Protein AF-A0A6N8W330-F1 (afdb_monomer_lite)

Secondary structure (DSSP, 8-state):
---------PPPPPHHHHHHHHHHHHHT--TTS-----HHHHHHHHHHHHHTT-HHHHHHHHHT---TT--HHHHHHHHHHHHHHHHHH--

pLDDT: mean 73.63, std 14.71, range [40.56, 90.56]

Structure (mmCIF, N/CA/C/O backbone):
data_AF-A0A6N8W330-F1
#
_entry.id   AF-A0A6N8W330-F1
#
loop_
_atom_site.group_PDB
_atom_site.id
_atom_site.type_symbol
_atom_site.label_atom_id
_atom_site.label_alt_id
_atom_site.label_comp_id
_atom_site.label_asym_id
_atom_site.label_entity_id
_atom_site.label_seq_id
_atom_site.pdbx_PDB_ins_code
_atom_site.Cartn_x
_atom_site.Cartn_y
_atom_site.Cartn_z
_atom_site.occupancy
_atom_site.B_iso_or_equiv
_atom_site.auth_seq_id
_atom_site.auth_comp_id
_atom_site.auth_asym_id
_atom_site.auth_atom_id
_atom_site.pdbx_PDB_model_num
ATOM 1 N N . MET A 1 1 ? 29.948 -10.873 -48.120 1.00 41.72 1 MET A N 1
ATOM 2 C CA . MET A 1 1 ? 28.951 -9.784 -48.159 1.00 41.72 1 MET A CA 1
ATOM 3 C C . MET A 1 1 ? 28.128 -9.877 -46.885 1.00 41.72 1 MET A C 1
ATOM 5 O O . MET A 1 1 ? 27.297 -10.764 -46.778 1.00 41.72 1 MET A O 1
ATOM 9 N N . THR A 1 2 ? 28.449 -9.071 -45.877 1.00 40.56 2 THR A N 1
ATOM 10 C CA . THR A 1 2 ? 27.765 -9.048 -44.574 1.00 40.56 2 THR A CA 1
ATOM 11 C C . THR A 1 2 ? 26.682 -7.974 -44.607 1.00 40.56 2 THR A C 1
ATOM 13 O O . THR A 1 2 ? 26.977 -6.809 -44.863 1.00 40.56 2 THR A O 1
ATOM 16 N N . ALA A 1 3 ? 25.428 -8.379 -44.405 1.00 44.84 3 ALA A N 1
ATOM 17 C CA . ALA A 1 3 ? 24.284 -7.479 -44.347 1.00 44.84 3 ALA A CA 1
ATOM 18 C C . ALA A 1 3 ? 24.377 -6.601 -43.090 1.00 44.84 3 ALA A C 1
ATOM 20 O O . ALA A 1 3 ? 24.523 -7.109 -41.979 1.00 44.84 3 ALA A O 1
ATOM 21 N N . ALA A 1 4 ? 24.320 -5.284 -43.277 1.00 48.94 4 ALA A N 1
ATOM 22 C CA . ALA A 1 4 ? 24.245 -4.325 -42.189 1.00 48.94 4 ALA A CA 1
ATOM 23 C C . ALA A 1 4 ? 22.818 -4.328 -41.629 1.00 48.94 4 ALA A C 1
ATOM 25 O O . ALA A 1 4 ? 21.887 -3.864 -42.285 1.00 48.94 4 ALA A O 1
ATOM 26 N N . THR A 1 5 ? 22.642 -4.859 -40.421 1.00 48.03 5 THR A N 1
ATOM 27 C CA . THR A 1 5 ? 21.390 -4.739 -39.672 1.00 48.03 5 THR A CA 1
ATOM 28 C C . THR A 1 5 ? 21.197 -3.271 -39.305 1.00 48.03 5 THR A C 1
ATOM 30 O O . THR A 1 5 ? 21.866 -2.745 -38.418 1.00 48.03 5 THR A O 1
ATOM 33 N N . THR A 1 6 ? 20.323 -2.576 -40.030 1.00 52.03 6 THR A N 1
ATOM 34 C CA . THR A 1 6 ? 19.919 -1.211 -39.699 1.00 52.03 6 THR A CA 1
ATOM 35 C C . THR A 1 6 ? 19.037 -1.274 -38.456 1.00 52.03 6 THR A C 1
ATOM 37 O O . THR A 1 6 ? 17.863 -1.626 -38.535 1.00 52.03 6 THR A O 1
ATOM 40 N N . THR A 1 7 ? 19.603 -0.966 -37.291 1.00 47.72 7 THR A N 1
ATOM 41 C CA . THR A 1 7 ? 18.829 -0.742 -36.068 1.00 47.72 7 THR A CA 1
ATOM 42 C C . THR A 1 7 ? 17.986 0.516 -36.278 1.00 47.72 7 THR A C 1
ATOM 44 O O . THR A 1 7 ? 18.455 1.633 -36.070 1.00 47.72 7 THR A O 1
ATOM 47 N N . MET A 1 8 ? 16.754 0.350 -36.762 1.00 46.22 8 MET A N 1
ATOM 48 C CA . MET A 1 8 ? 15.751 1.411 -36.751 1.00 46.22 8 MET A CA 1
ATOM 49 C C . MET A 1 8 ? 15.427 1.728 -35.290 1.00 46.22 8 MET A C 1
ATOM 51 O O . MET A 1 8 ? 14.682 1.005 -34.634 1.00 46.22 8 MET A O 1
ATOM 55 N N . THR A 1 9 ? 16.014 2.803 -34.770 1.00 51.09 9 THR A N 1
ATOM 56 C CA . THR A 1 9 ? 15.578 3.423 -33.519 1.00 51.09 9 THR A CA 1
ATOM 57 C C . THR A 1 9 ? 14.129 3.853 -33.710 1.00 51.09 9 THR A C 1
ATOM 59 O O . THR A 1 9 ? 13.861 4.768 -34.489 1.00 51.09 9 THR A O 1
ATOM 62 N N . ALA A 1 10 ? 13.195 3.165 -33.051 1.00 60.53 10 ALA A N 1
ATOM 63 C CA . ALA A 1 10 ? 11.792 3.556 -33.059 1.00 60.53 10 ALA A CA 1
ATOM 64 C C . ALA A 1 10 ? 11.674 5.037 -32.644 1.00 60.53 10 ALA A C 1
ATOM 66 O O . ALA A 1 10 ? 12.396 5.467 -31.733 1.00 60.53 10 ALA A O 1
ATOM 67 N N . PRO A 1 11 ? 10.827 5.834 -33.321 1.00 68.19 11 PRO A N 1
ATOM 68 C CA . PRO A 1 11 ? 10.675 7.244 -33.001 1.00 68.19 11 PRO A CA 1
ATOM 69 C C . PRO A 1 11 ? 10.281 7.392 -31.530 1.00 68.19 11 PRO A C 1
ATOM 71 O O . PRO A 1 11 ? 9.409 6.680 -31.029 1.00 68.19 11 PRO A O 1
ATOM 74 N N . ARG A 1 12 ? 10.973 8.292 -30.818 1.00 66.69 12 ARG A N 1
ATOM 75 C CA . ARG A 1 12 ? 10.577 8.645 -29.454 1.00 66.69 12 ARG A CA 1
ATOM 76 C C . ARG A 1 12 ? 9.177 9.248 -29.521 1.00 66.69 12 ARG A C 1
ATOM 78 O O . ARG A 1 12 ? 8.967 10.114 -30.372 1.00 66.69 12 ARG A O 1
ATOM 85 N N . PRO A 1 13 ? 8.263 8.815 -28.64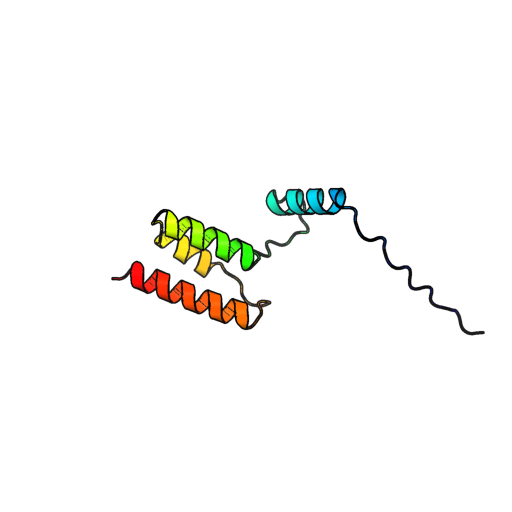8 1.00 72.56 13 PRO A N 1
ATOM 86 C CA . PRO A 1 13 ? 6.911 9.320 -28.685 1.00 72.56 13 PRO A CA 1
ATOM 87 C C . PRO A 1 13 ? 6.868 10.806 -28.361 1.00 72.56 13 PRO A C 1
ATOM 89 O O . PRO A 1 13 ? 7.708 11.314 -27.606 1.00 72.56 13 PRO A O 1
ATOM 92 N N . THR A 1 14 ? 5.901 11.497 -28.952 1.00 84.44 14 THR A N 1
ATOM 93 C CA . THR A 1 14 ? 5.672 12.910 -28.659 1.00 84.44 14 THR A CA 1
ATOM 94 C C . THR A 1 14 ? 5.136 13.072 -27.235 1.00 84.44 14 THR A C 1
ATOM 96 O O . THR A 1 14 ? 4.700 12.118 -26.586 1.00 84.44 14 THR A O 1
ATOM 99 N N . LEU A 1 15 ? 5.187 14.301 -26.715 1.00 69.00 15 LEU A N 1
ATOM 100 C CA . LEU A 1 15 ? 4.605 14.611 -25.410 1.00 69.00 15 LEU A CA 1
ATOM 101 C C . LEU A 1 15 ? 3.098 14.320 -25.394 1.00 69.00 15 LEU A C 1
ATOM 103 O O . LEU A 1 15 ? 2.600 13.817 -24.394 1.00 69.00 15 LEU A O 1
ATOM 107 N N . GLU A 1 16 ? 2.398 14.590 -26.498 1.00 81.31 16 GLU A N 1
ATOM 108 C CA . GLU A 1 16 ? 0.965 14.310 -26.632 1.00 81.31 16 GLU A CA 1
ATOM 109 C C . GLU A 1 16 ? 0.692 12.803 -26.556 1.00 81.31 16 GLU A C 1
ATOM 111 O O . GLU A 1 16 ? -0.111 12.375 -25.739 1.00 81.31 16 GLU A O 1
ATOM 116 N N . GLU A 1 17 ? 1.463 11.979 -27.272 1.00 73.94 17 GLU A N 1
ATOM 117 C CA . GLU A 1 17 ? 1.332 10.513 -27.232 1.00 73.94 17 GLU A CA 1
ATOM 118 C C . GLU A 1 17 ? 1.681 9.900 -25.866 1.00 73.94 17 GLU A C 1
ATOM 120 O O . GLU A 1 17 ? 1.259 8.784 -25.548 1.00 73.94 17 GLU A O 1
ATOM 125 N N . LEU A 1 18 ? 2.512 10.583 -25.074 1.00 77.62 18 LEU A N 1
ATOM 126 C CA . LEU A 1 18 ? 2.795 10.201 -23.692 1.00 77.62 18 LEU A CA 1
ATOM 127 C C . LEU A 1 18 ? 1.648 10.601 -22.763 1.00 77.62 18 LEU A C 1
ATOM 129 O O . LEU A 1 18 ? 1.284 9.816 -21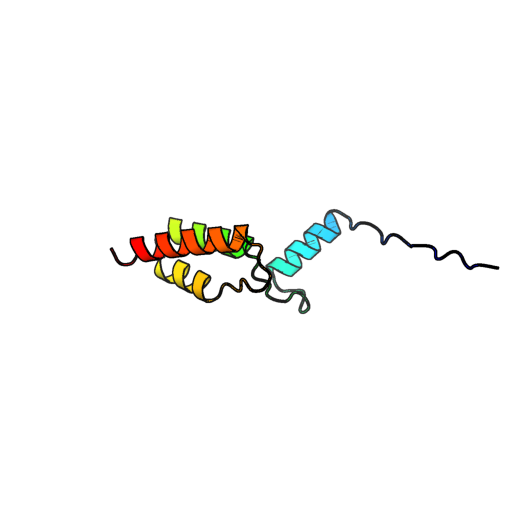.892 1.00 77.62 18 LEU A O 1
ATOM 133 N N . VAL A 1 19 ? 1.080 11.794 -22.945 1.00 73.81 19 VAL A N 1
ATOM 134 C CA . VAL A 1 19 ? -0.070 12.273 -22.168 1.00 73.81 19 VAL A CA 1
ATOM 135 C C . VAL A 1 19 ? -1.295 11.400 -22.431 1.00 73.81 19 VAL A C 1
ATOM 137 O O . VAL A 1 19 ? -1.914 10.960 -21.466 1.00 73.81 19 VAL A O 1
ATOM 140 N N . ASP A 1 20 ? -1.580 11.068 -23.689 1.00 74.25 20 ASP A N 1
ATOM 141 C CA . ASP A 1 20 ? -2.700 10.199 -24.064 1.00 74.25 20 ASP A CA 1
ATOM 142 C C . ASP A 1 20 ? -2.541 8.804 -23.455 1.00 74.25 20 ASP A C 1
ATOM 144 O O . ASP A 1 20 ? -3.442 8.323 -22.776 1.00 74.25 20 ASP A O 1
ATOM 148 N N . ARG A 1 21 ? -1.343 8.207 -23.532 1.00 70.88 21 ARG A N 1
ATOM 149 C CA . ARG A 1 21 ? -1.065 6.922 -22.866 1.00 70.88 21 ARG A CA 1
ATOM 150 C C . ARG A 1 21 ? -1.219 6.971 -21.350 1.00 70.88 21 ARG A C 1
ATOM 152 O O . ARG A 1 21 ? -1.660 5.996 -20.748 1.00 70.88 21 ARG A O 1
ATOM 159 N N . ILE A 1 22 ? -0.838 8.077 -20.712 1.00 72.06 22 ILE A N 1
ATOM 160 C CA . ILE A 1 22 ? -1.021 8.257 -19.267 1.00 72.06 22 ILE A CA 1
ATOM 161 C C . ILE A 1 22 ? -2.511 8.373 -18.932 1.00 72.06 22 ILE A C 1
ATOM 163 O O . ILE A 1 22 ? -2.955 7.776 -17.955 1.00 72.06 22 ILE A O 1
ATOM 167 N N . ILE A 1 23 ? -3.283 9.111 -19.730 1.00 71.56 23 ILE A N 1
ATOM 168 C CA . ILE A 1 23 ? -4.736 9.247 -19.573 1.00 71.56 23 ILE A CA 1
ATOM 169 C C . ILE A 1 23 ? -5.405 7.881 -19.756 1.00 71.56 23 ILE A C 1
ATOM 171 O O . ILE A 1 23 ? -6.142 7.450 -18.870 1.00 71.56 23 ILE A O 1
ATOM 175 N N . ASP A 1 24 ? -5.072 7.152 -20.816 1.00 68.88 24 ASP A N 1
ATOM 176 C CA . ASP A 1 24 ? -5.620 5.823 -21.092 1.00 68.88 24 ASP A CA 1
ATOM 177 C C . ASP A 1 24 ? -5.283 4.824 -19.977 1.00 68.88 24 ASP A C 1
ATOM 179 O O . ASP A 1 24 ? -6.156 4.078 -19.531 1.00 68.88 24 ASP A O 1
ATOM 183 N N . ALA A 1 25 ? -4.064 4.879 -19.426 1.00 61.56 25 ALA A N 1
ATOM 184 C CA . ALA A 1 25 ? -3.660 4.078 -1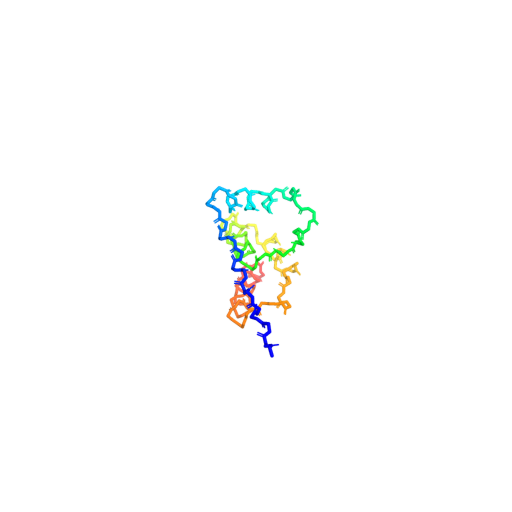8.269 1.00 61.56 25 ALA A CA 1
ATOM 185 C C . ALA A 1 25 ? -4.347 4.505 -16.954 1.00 61.56 25 ALA A C 1
ATOM 187 O O . ALA A 1 25 ? -4.563 3.682 -16.061 1.00 61.56 25 ALA A O 1
ATOM 188 N N . ILE A 1 26 ? -4.697 5.786 -16.790 1.00 58.34 26 ILE A N 1
ATOM 189 C CA . ILE A 1 26 ? -5.434 6.282 -15.615 1.00 58.34 26 ILE A CA 1
ATOM 190 C C . ILE A 1 26 ? -6.898 5.841 -15.663 1.00 58.34 26 ILE A C 1
ATOM 192 O O . ILE A 1 26 ? -7.437 5.460 -14.619 1.00 58.34 26 ILE A O 1
ATOM 196 N N . PHE A 1 27 ? -7.519 5.898 -16.843 1.00 66.62 27 PHE A N 1
ATOM 197 C CA . PHE A 1 27 ? -8.936 5.601 -17.057 1.00 66.62 27 PHE A CA 1
ATOM 198 C C . PHE A 1 27 ? -9.217 4.150 -17.473 1.00 66.62 27 PHE A C 1
ATOM 200 O O . PHE A 1 27 ? -10.382 3.781 -17.595 1.00 66.62 27 PHE A O 1
ATOM 207 N N . GLY A 1 28 ? -8.181 3.320 -17.637 1.00 55.53 28 GLY A N 1
ATOM 208 C CA . GLY A 1 28 ? -8.321 1.908 -18.002 1.00 55.53 28 GLY A CA 1
ATOM 209 C C . GLY A 1 28 ? -8.895 1.704 -19.406 1.00 55.53 28 GLY A C 1
ATOM 210 O O . GLY A 1 28 ? -9.594 0.723 -19.637 1.00 55.53 28 GLY A O 1
ATOM 211 N N . LEU A 1 29 ? -8.648 2.648 -20.319 1.00 56.56 29 LEU A N 1
ATOM 212 C CA . LEU A 1 29 ? -9.133 2.595 -21.705 1.00 56.56 29 LEU A CA 1
ATOM 213 C C . LEU A 1 29 ? -8.256 1.709 -22.603 1.00 56.56 29 LEU A C 1
ATOM 215 O O . LEU A 1 29 ? -8.654 1.389 -23.720 1.00 56.56 29 LEU A O 1
ATOM 219 N N . ASP A 1 30 ? -7.096 1.282 -22.100 1.00 46.22 30 ASP A N 1
ATOM 220 C CA . ASP A 1 30 ? -6.221 0.307 -22.741 1.00 46.22 30 ASP A CA 1
ATOM 221 C C . ASP A 1 30 ? -6.255 -1.019 -21.960 1.00 46.22 30 ASP A C 1
ATOM 223 O O . ASP A 1 30 ? -5.712 -1.141 -20.862 1.00 46.22 30 ASP A O 1
ATOM 227 N N . GLU A 1 31 ? -6.916 -2.020 -22.545 1.00 47.25 31 GLU A N 1
ATOM 228 C CA . GLU A 1 31 ? -7.099 -3.377 -22.003 1.00 47.25 31 GLU A CA 1
ATOM 229 C C . GLU A 1 31 ? -5.771 -4.159 -21.888 1.00 47.25 31 GLU A C 1
ATOM 231 O O . GLU A 1 31 ? -5.715 -5.209 -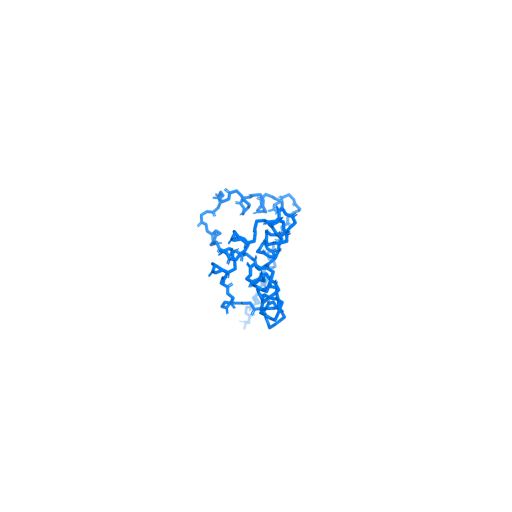21.248 1.00 47.25 31 GLU A O 1
ATOM 236 N N . THR A 1 32 ? -4.685 -3.650 -22.489 1.00 47.62 32 THR A N 1
ATOM 237 C CA . THR A 1 32 ? -3.337 -4.237 -22.397 1.00 47.62 32 THR A CA 1
ATOM 238 C C . THR A 1 32 ? -2.495 -3.663 -21.258 1.00 47.62 32 THR A C 1
ATOM 240 O O . THR A 1 32 ? -1.456 -4.234 -20.907 1.00 47.62 32 THR A O 1
ATOM 243 N N . VAL A 1 33 ? -2.959 -2.583 -20.623 1.00 48.38 33 VAL A N 1
ATOM 244 C CA . VAL A 1 33 ? -2.387 -2.083 -19.374 1.00 48.38 33 VAL A CA 1
ATOM 245 C C . VAL A 1 33 ? -2.863 -3.024 -18.278 1.00 48.38 33 VAL A C 1
ATOM 247 O O . VAL A 1 33 ? -3.930 -2.850 -17.691 1.00 48.38 33 VAL A O 1
ATOM 250 N N . GLN A 1 34 ? -2.063 -4.059 -18.004 1.00 46.31 34 GLN A N 1
ATOM 251 C CA . GLN A 1 34 ? -2.229 -4.825 -16.775 1.00 46.31 34 GLN A CA 1
ATOM 252 C C . GLN A 1 34 ? -2.376 -3.844 -15.606 1.00 46.31 34 GLN A C 1
ATOM 254 O O . GLN A 1 34 ? -1.719 -2.795 -15.625 1.00 46.31 34 GLN A O 1
ATOM 259 N N . PRO A 1 35 ? -3.182 -4.159 -14.578 1.00 48.31 35 PRO A N 1
ATOM 260 C CA . PRO A 1 35 ? -3.223 -3.391 -13.347 1.00 48.31 35 PRO A CA 1
ATOM 261 C C . PRO A 1 35 ? -1.903 -3.600 -12.593 1.00 48.31 35 PRO A C 1
ATOM 263 O O . PRO A 1 35 ? -1.853 -4.161 -11.504 1.00 48.31 35 PRO A O 1
ATOM 266 N N . LEU A 1 36 ? -0.800 -3.134 -13.174 1.00 50.09 36 LEU A N 1
ATOM 267 C CA . LEU A 1 36 ? 0.407 -2.771 -12.475 1.00 50.09 36 LEU A CA 1
ATOM 268 C C . LEU A 1 36 ? -0.016 -1.575 -11.644 1.00 50.09 36 LEU A C 1
ATOM 270 O O . LEU A 1 36 ? 0.077 -0.418 -12.063 1.00 50.09 36 LEU A O 1
ATOM 274 N N . THR A 1 37 ? -0.575 -1.864 -10.474 1.00 59.66 37 THR A N 1
ATOM 275 C CA . THR A 1 37 ? -0.780 -0.885 -9.422 1.00 59.66 37 THR A CA 1
ATOM 276 C C . THR A 1 37 ? 0.618 -0.433 -9.039 1.00 59.66 37 THR A C 1
ATOM 278 O O . THR A 1 37 ? 1.245 -1.000 -8.152 1.00 59.66 37 THR A O 1
ATOM 281 N N . SER A 1 38 ? 1.167 0.507 -9.815 1.00 67.12 38 SER A N 1
ATOM 282 C CA . SER A 1 38 ? 2.543 0.956 -9.672 1.00 67.12 38 SER A CA 1
ATOM 283 C C . SER A 1 38 ? 2.761 1.273 -8.197 1.00 67.12 38 SER A C 1
ATOM 285 O O . SER A 1 38 ? 1.915 1.969 -7.619 1.00 67.12 38 SER A O 1
ATOM 287 N N . PRO A 1 39 ? 3.854 0.804 -7.572 1.00 68.50 39 PRO A N 1
ATOM 288 C CA . PRO A 1 39 ? 4.133 1.098 -6.173 1.00 68.50 39 PRO A CA 1
ATOM 289 C C . PRO A 1 39 ? 3.986 2.593 -5.862 1.00 68.50 39 PRO A C 1
ATOM 291 O O . PRO A 1 39 ? 3.440 2.951 -4.825 1.00 68.50 39 PRO A O 1
ATOM 294 N N . ALA A 1 40 ? 4.335 3.478 -6.806 1.00 71.19 40 ALA A N 1
ATOM 295 C CA . ALA A 1 40 ? 4.104 4.923 -6.720 1.00 71.19 40 ALA A CA 1
ATOM 296 C C . ALA A 1 40 ? 2.623 5.312 -6.545 1.00 71.19 40 ALA A C 1
ATOM 298 O O . ALA A 1 40 ? 2.295 6.159 -5.713 1.00 71.19 40 ALA A O 1
ATOM 299 N N . ARG A 1 41 ? 1.705 4.688 -7.287 1.00 76.50 41 ARG A N 1
ATOM 300 C CA . ARG A 1 41 ? 0.259 4.923 -7.156 1.00 76.50 41 ARG A CA 1
ATOM 301 C C . ARG A 1 41 ? -0.250 4.461 -5.793 1.00 76.50 41 ARG A C 1
ATOM 303 O O . ARG A 1 41 ? -1.005 5.192 -5.154 1.00 76.50 41 ARG A O 1
ATOM 310 N N . VAL A 1 42 ? 0.222 3.308 -5.319 1.00 79.81 42 VAL A N 1
ATOM 311 C CA . VAL A 1 42 ? -0.097 2.803 -3.975 1.00 79.81 42 VAL A CA 1
ATOM 312 C C . VAL A 1 42 ? 0.448 3.733 -2.890 1.00 79.81 42 VAL A C 1
ATOM 314 O O . VAL A 1 42 ? -0.291 4.091 -1.976 1.00 79.81 42 VAL A O 1
ATOM 317 N N . ILE A 1 43 ? 1.683 4.227 -3.034 1.00 77.12 43 ILE A N 1
ATOM 318 C CA . ILE A 1 43 ? 2.283 5.237 -2.146 1.00 77.12 43 ILE A CA 1
ATOM 319 C C . ILE A 1 43 ? 1.373 6.462 -2.021 1.00 77.12 43 ILE A C 1
ATOM 321 O O . ILE A 1 43 ? 1.095 6.931 -0.912 1.00 77.12 43 ILE A O 1
ATOM 325 N N . HIS A 1 44 ? 0.926 7.008 -3.152 1.00 82.75 44 HIS A N 1
ATOM 326 C CA . HIS A 1 44 ? 0.090 8.203 -3.165 1.00 82.75 44 HIS A CA 1
ATOM 327 C C . HIS A 1 44 ? -1.289 7.957 -2.546 1.00 82.75 44 HIS A C 1
ATOM 329 O O . HIS A 1 44 ? -1.734 8.768 -1.730 1.00 82.75 44 HIS A O 1
ATOM 335 N N . GLU A 1 45 ? -1.934 6.839 -2.873 1.00 85.38 45 GLU A N 1
ATOM 336 C CA . GLU A 1 45 ? -3.258 6.501 -2.346 1.00 85.38 45 GLU A CA 1
ATOM 337 C C . GLU A 1 45 ? -3.223 6.250 -0.834 1.00 85.38 45 GLU A C 1
ATOM 339 O O . GLU A 1 45 ? -4.016 6.823 -0.086 1.00 85.38 45 GLU A O 1
ATOM 344 N N . VAL A 1 46 ? -2.237 5.492 -0.353 1.00 84.94 46 VAL A N 1
ATOM 345 C CA . VAL A 1 46 ? -2.022 5.258 1.079 1.00 84.94 46 VAL A CA 1
ATOM 346 C C . VAL A 1 46 ? -1.805 6.573 1.830 1.00 84.94 46 VAL A C 1
ATOM 348 O O . VAL A 1 46 ? -2.393 6.790 2.892 1.00 84.94 46 VAL A O 1
ATOM 351 N N . ARG A 1 47 ? -0.983 7.485 1.290 1.00 84.25 47 ARG A N 1
ATOM 352 C CA . ARG A 1 47 ? -0.756 8.803 1.906 1.00 84.25 47 ARG A CA 1
ATOM 353 C C . ARG A 1 47 ? -2.042 9.616 1.989 1.00 84.25 47 ARG A C 1
ATOM 355 O O . ARG A 1 47 ? -2.293 10.232 3.024 1.00 84.25 47 ARG A O 1
ATOM 362 N N . ARG A 1 48 ? -2.852 9.597 0.930 1.00 89.69 48 ARG A N 1
ATOM 363 C CA . ARG A 1 48 ? -4.147 10.282 0.877 1.00 89.69 48 ARG A CA 1
ATOM 364 C C . ARG A 1 48 ? -5.109 9.737 1.937 1.00 89.69 48 ARG A C 1
ATOM 366 O O . ARG A 1 48 ? -5.667 10.518 2.702 1.00 89.69 48 ARG A O 1
ATOM 373 N N . LEU A 1 49 ? -5.242 8.414 2.041 1.00 87.44 49 LEU A N 1
ATOM 374 C CA . LEU A 1 49 ? -6.114 7.746 3.020 1.00 87.44 49 LEU A CA 1
ATOM 375 C C . LEU A 1 49 ? -5.651 7.974 4.465 1.00 87.44 49 LEU A C 1
ATOM 377 O O . LEU A 1 49 ? -6.451 8.233 5.365 1.00 87.44 49 LEU A O 1
ATOM 381 N N . ARG A 1 50 ? -4.334 7.974 4.690 1.00 84.56 50 ARG A N 1
ATOM 382 C CA . ARG A 1 50 ? -3.746 8.319 5.988 1.00 84.56 50 ARG A CA 1
ATOM 383 C C . ARG A 1 50 ? -4.045 9.765 6.386 1.00 84.56 50 ARG A C 1
ATOM 385 O O . ARG A 1 50 ? -4.300 10.018 7.560 1.00 84.56 50 ARG A O 1
ATOM 392 N N . GLN A 1 51 ? -4.012 10.706 5.440 1.00 86.69 51 GLN A N 1
ATOM 393 C CA . GLN A 1 51 ? -4.366 12.109 5.693 1.00 86.69 51 GLN A CA 1
ATOM 394 C C . GLN A 1 51 ? -5.852 12.286 6.018 1.00 86.69 51 GLN A C 1
ATOM 396 O O . GLN A 1 51 ? -6.184 13.128 6.847 1.00 86.69 51 GLN A O 1
ATOM 401 N N . SER A 1 52 ? -6.735 11.481 5.423 1.00 89.38 52 SER A N 1
ATOM 402 C CA . SER A 1 52 ? -8.167 11.495 5.742 1.00 89.38 52 SER A CA 1
ATOM 403 C C . SER A 1 52 ? -8.533 10.706 7.005 1.00 89.38 52 SER A C 1
ATOM 405 O O . SER A 1 52 ? -9.692 10.727 7.408 1.00 89.38 52 SER A O 1
ATOM 407 N N . GLY A 1 53 ? -7.575 10.011 7.630 1.00 87.69 53 GLY A N 1
ATOM 408 C CA . GLY A 1 53 ? -7.801 9.185 8.820 1.00 87.69 53 GLY A CA 1
ATOM 409 C C . GLY A 1 53 ? -8.442 7.820 8.540 1.00 87.69 53 GLY A C 1
ATOM 410 O O . GLY A 1 53 ? -8.748 7.095 9.484 1.00 87.69 53 GLY A O 1
ATOM 411 N N . ASP A 1 54 ? -8.606 7.442 7.270 1.00 90.56 54 ASP A N 1
ATOM 412 C CA . ASP A 1 54 ? -9.184 6.156 6.862 1.00 90.56 54 ASP A CA 1
ATOM 413 C C . ASP A 1 54 ? -8.095 5.070 6.845 1.00 90.56 54 ASP A C 1
ATOM 415 O O . ASP A 1 54 ? -7.573 4.659 5.805 1.00 90.56 54 ASP A O 1
ATOM 419 N N . LEU A 1 55 ? -7.676 4.671 8.049 1.00 88.44 55 LEU A N 1
ATOM 420 C CA . LEU A 1 55 ? -6.571 3.731 8.246 1.00 88.44 55 LEU A CA 1
ATOM 421 C C . LEU A 1 55 ? -6.925 2.306 7.802 1.00 88.44 55 LEU A C 1
ATOM 423 O O . LEU A 1 55 ? -6.046 1.594 7.322 1.00 88.44 55 LEU A O 1
ATOM 427 N N . ASP A 1 56 ? -8.190 1.898 7.931 1.00 87.88 56 ASP A N 1
ATOM 428 C CA . ASP A 1 56 ? -8.647 0.564 7.523 1.00 87.88 56 ASP A CA 1
ATOM 429 C C . ASP A 1 56 ? -8.549 0.396 6.005 1.00 87.88 56 ASP A C 1
ATOM 431 O O . ASP A 1 56 ? -8.016 -0.601 5.512 1.00 87.88 56 ASP A O 1
ATOM 435 N N . ARG A 1 57 ? -8.957 1.418 5.248 1.00 85.69 57 ARG A N 1
ATOM 436 C CA . ARG A 1 57 ? -8.813 1.412 3.794 1.00 85.69 57 ARG A CA 1
ATOM 437 C C . ARG A 1 57 ? -7.355 1.512 3.353 1.00 85.69 57 ARG A C 1
ATOM 439 O O . ARG A 1 57 ? -6.976 0.870 2.378 1.00 85.69 57 ARG A O 1
ATOM 446 N N . ALA A 1 58 ? -6.524 2.263 4.078 1.00 86.06 58 ALA A N 1
ATOM 447 C CA . ALA A 1 58 ? -5.088 2.328 3.802 1.00 86.06 58 ALA A CA 1
ATOM 448 C C . ALA A 1 58 ? -4.399 0.961 3.979 1.00 86.06 58 ALA A C 1
ATOM 450 O O . ALA A 1 58 ? -3.530 0.606 3.185 1.00 86.06 58 ALA A O 1
ATOM 451 N N . LEU A 1 59 ? -4.803 0.180 4.989 1.00 86.25 59 LEU A N 1
ATOM 452 C CA . LEU A 1 59 ? -4.307 -1.184 5.200 1.00 86.25 59 LEU A CA 1
ATOM 453 C C . LEU A 1 59 ? -4.795 -2.153 4.114 1.00 86.25 59 LEU A C 1
ATOM 455 O O . LEU A 1 59 ? -4.009 -2.984 3.668 1.00 86.25 59 LEU A O 1
ATOM 459 N N . ALA A 1 60 ? -6.043 -2.022 3.653 1.00 87.62 60 ALA A N 1
ATOM 460 C CA . ALA A 1 60 ? -6.570 -2.834 2.552 1.00 87.62 60 ALA A CA 1
ATOM 461 C C . ALA A 1 60 ? -5.785 -2.613 1.248 1.00 87.62 60 ALA A C 1
ATOM 463 O O . ALA A 1 60 ? -5.369 -3.571 0.609 1.00 87.62 60 ALA A O 1
ATOM 464 N N . VAL A 1 61 ? -5.477 -1.355 0.913 1.00 85.50 61 VAL A N 1
ATOM 465 C CA . VAL A 1 61 ? -4.650 -1.022 -0.261 1.00 85.50 61 VAL A CA 1
ATOM 466 C C . VAL A 1 61 ? -3.250 -1.646 -0.171 1.00 85.50 61 VAL A C 1
ATOM 468 O O . VAL A 1 61 ? -2.686 -2.040 -1.187 1.00 85.50 61 VAL A O 1
ATOM 471 N N . PHE A 1 62 ? -2.685 -1.767 1.034 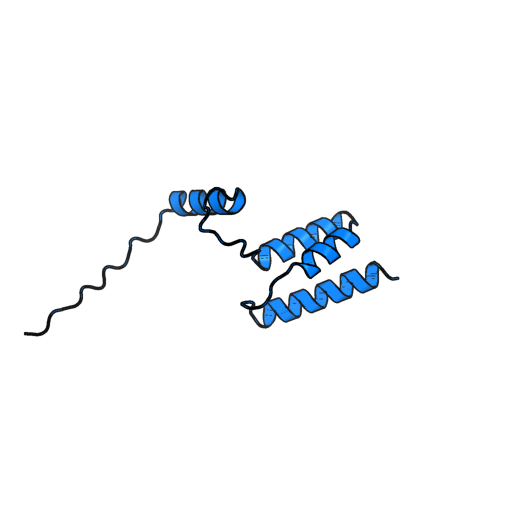1.00 82.19 62 PHE A N 1
ATOM 472 C CA . PHE A 1 62 ? -1.420 -2.476 1.234 1.00 82.19 62 PHE A CA 1
ATOM 473 C C . PHE A 1 62 ? -1.538 -3.999 1.121 1.00 82.19 62 PHE A C 1
ATOM 475 O O . PHE A 1 62 ? -0.561 -4.635 0.737 1.00 82.19 62 PHE A O 1
ATOM 482 N N . ALA A 1 63 ? -2.685 -4.586 1.463 1.00 80.44 63 ALA A N 1
ATOM 483 C CA . ALA A 1 63 ? -2.906 -6.026 1.334 1.00 80.44 63 ALA A CA 1
ATOM 484 C C . ALA A 1 63 ? -2.957 -6.471 -0.137 1.00 80.44 63 ALA A C 1
ATOM 486 O O . ALA A 1 63 ? -2.509 -7.570 -0.454 1.00 80.44 63 ALA A O 1
ATOM 487 N N . ASP A 1 64 ? -3.435 -5.590 -1.018 1.00 82.19 64 ASP A N 1
ATOM 488 C CA . ASP A 1 64 ? -3.524 -5.824 -2.464 1.00 82.19 64 ASP A CA 1
ATOM 489 C C . ASP A 1 64 ? -2.257 -5.389 -3.230 1.00 82.19 64 ASP A C 1
ATOM 491 O O . ASP A 1 64 ? -2.185 -5.518 -4.453 1.00 82.19 64 ASP A O 1
ATOM 495 N N . LEU A 1 65 ? -1.250 -4.847 -2.534 1.00 81.94 65 LEU A N 1
ATOM 496 C CA . LEU A 1 65 ? -0.012 -4.384 -3.154 1.00 81.94 65 LEU A CA 1
ATOM 497 C C . LEU A 1 65 ? 0.855 -5.578 -3.575 1.00 81.94 65 LEU A C 1
ATOM 499 O O . LEU A 1 65 ? 1.468 -6.241 -2.736 1.00 81.94 65 LEU A O 1
ATOM 503 N N . ASP A 1 66 ? 0.975 -5.794 -4.885 1.00 81.19 66 ASP A N 1
ATOM 504 C CA . ASP A 1 66 ? 1.957 -6.725 -5.436 1.00 81.19 66 ASP A CA 1
ATOM 505 C C . ASP A 1 66 ? 3.351 -6.075 -5.501 1.00 81.19 66 ASP A C 1
ATOM 507 O O . ASP A 1 66 ? 3.546 -5.003 -6.076 1.00 81.19 66 ASP A O 1
ATOM 511 N N . LEU A 1 67 ? 4.331 -6.740 -4.887 1.00 78.88 67 LEU A N 1
ATOM 512 C CA . LEU A 1 67 ? 5.737 -6.330 -4.841 1.00 78.88 67 LEU A CA 1
ATOM 513 C C . LEU A 1 67 ? 6.663 -7.326 -5.554 1.00 78.88 67 LEU A C 1
ATOM 515 O O . LEU A 1 67 ? 7.884 -7.247 -5.379 1.00 78.88 67 LEU A O 1
ATOM 519 N N . SER A 1 68 ? 6.105 -8.260 -6.328 1.00 78.56 68 SER A N 1
ATOM 520 C CA . SER A 1 68 ? 6.838 -9.298 -7.063 1.00 78.56 68 SER A CA 1
ATOM 521 C C . SER A 1 68 ? 7.948 -8.724 -7.956 1.00 78.56 68 SER A C 1
ATOM 523 O O . SER A 1 68 ? 9.066 -9.239 -7.952 1.00 78.56 68 SER A O 1
ATOM 525 N N . GLU A 1 69 ? 7.680 -7.602 -8.627 1.00 77.88 69 GLU A N 1
ATOM 526 C CA . GLU A 1 69 ? 8.634 -6.889 -9.493 1.00 77.88 69 GLU A CA 1
ATOM 527 C C . GLU A 1 69 ? 9.237 -5.625 -8.852 1.00 77.88 69 GLU A C 1
ATOM 529 O O . GLU A 1 69 ? 9.989 -4.888 -9.493 1.00 77.88 69 GLU A O 1
ATOM 534 N N . ALA A 1 70 ? 8.938 -5.353 -7.579 1.00 78.62 70 ALA A N 1
ATOM 535 C CA . ALA A 1 70 ? 9.403 -4.140 -6.915 1.00 78.62 70 ALA A CA 1
ATOM 536 C C . ALA A 1 70 ? 10.922 -4.152 -6.676 1.00 78.62 70 ALA A C 1
ATOM 538 O O . ALA A 1 70 ? 11.563 -5.188 -6.468 1.00 78.62 70 ALA A O 1
ATOM 539 N N . THR A 1 71 ? 11.518 -2.969 -6.617 1.00 83.56 71 THR A N 1
ATOM 540 C CA . THR A 1 71 ? 12.897 -2.798 -6.162 1.00 83.56 71 THR A CA 1
ATOM 541 C C . THR A 1 71 ? 13.014 -3.032 -4.654 1.00 83.56 71 THR A C 1
ATOM 543 O O . THR A 1 71 ? 12.055 -2.945 -3.884 1.00 83.56 71 THR A O 1
ATOM 546 N N . GLU A 1 72 ? 14.237 -3.276 -4.186 1.00 83.88 72 GLU A N 1
ATOM 547 C CA . GLU A 1 72 ? 14.510 -3.434 -2.753 1.00 83.88 72 GLU A CA 1
ATOM 548 C C . GLU A 1 72 ? 14.182 -2.171 -1.936 1.00 83.88 72 GLU A C 1
ATOM 550 O O . GLU A 1 72 ? 13.800 -2.254 -0.768 1.00 83.88 72 GLU A O 1
ATOM 555 N N . GLY A 1 73 ? 14.318 -0.990 -2.546 1.00 81.94 73 GLY A N 1
ATOM 556 C CA . GLY A 1 73 ? 13.940 0.277 -1.921 1.00 81.94 73 GLY A CA 1
ATOM 557 C C . GLY A 1 73 ? 12.430 0.393 -1.717 1.00 81.94 73 GLY A C 1
ATOM 558 O O . GLY A 1 73 ? 11.986 0.771 -0.634 1.00 81.94 73 GLY A O 1
ATOM 559 N N . GLU A 1 74 ? 11.646 0.011 -2.726 1.00 78.81 74 GLU A N 1
ATOM 560 C CA . GLU A 1 74 ? 10.179 0.035 -2.677 1.00 78.81 74 GLU A CA 1
ATOM 561 C C . GLU A 1 74 ? 9.629 -0.957 -1.653 1.00 78.81 74 GLU A C 1
ATOM 563 O O . GLU A 1 74 ? 8.751 -0.594 -0.871 1.00 78.81 74 GLU A O 1
ATOM 568 N N . ARG A 1 75 ? 10.202 -2.167 -1.568 1.00 83.69 75 ARG A N 1
ATOM 569 C CA . ARG A 1 75 ? 9.834 -3.143 -0.529 1.00 83.69 75 ARG A CA 1
ATOM 570 C C . ARG A 1 75 ? 10.103 -2.622 0.880 1.00 83.69 75 ARG A C 1
ATOM 572 O O . ARG A 1 75 ? 9.232 -2.716 1.747 1.00 83.69 75 ARG A O 1
ATOM 579 N N . ARG A 1 76 ? 11.286 -2.040 1.121 1.00 86.50 76 ARG A N 1
ATOM 580 C CA . ARG A 1 76 ? 11.621 -1.446 2.428 1.00 86.50 76 ARG A CA 1
ATOM 581 C C . ARG A 1 76 ? 10.691 -0.296 2.793 1.00 86.50 76 ARG A C 1
ATOM 583 O O . ARG A 1 76 ? 10.255 -0.214 3.941 1.00 86.50 76 ARG A O 1
ATOM 590 N N . TRP A 1 77 ? 10.378 0.565 1.828 1.00 85.69 77 TRP A N 1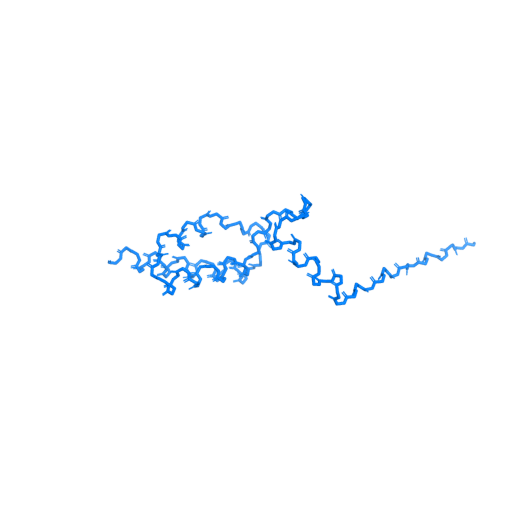
ATOM 591 C CA . TRP A 1 77 ? 9.417 1.643 2.021 1.00 85.69 77 TRP A CA 1
ATOM 592 C C . TRP A 1 77 ? 8.030 1.090 2.392 1.00 85.69 77 TRP A C 1
ATOM 594 O O . TRP A 1 77 ? 7.491 1.471 3.433 1.00 85.69 77 TRP A O 1
ATOM 604 N N . ALA A 1 78 ? 7.502 0.142 1.610 1.00 84.12 78 ALA A N 1
ATOM 605 C CA . ALA A 1 78 ? 6.175 -0.438 1.815 1.00 84.12 78 ALA A CA 1
ATOM 606 C C . ALA A 1 78 ? 6.048 -1.082 3.201 1.00 84.12 78 ALA A C 1
ATOM 608 O O . ALA A 1 78 ? 5.094 -0.821 3.931 1.00 84.12 78 ALA A O 1
ATOM 609 N N . HIS A 1 79 ? 7.067 -1.842 3.609 1.00 85.62 79 HIS A N 1
ATOM 610 C CA . HIS A 1 79 ? 7.127 -2.449 4.934 1.00 85.62 79 HIS A CA 1
ATOM 611 C C . HIS A 1 79 ? 7.100 -1.404 6.062 1.00 85.62 79 HIS A C 1
ATOM 613 O O . HIS A 1 79 ? 6.367 -1.560 7.040 1.00 85.62 79 HIS A O 1
ATOM 619 N N . SER A 1 80 ? 7.880 -0.323 5.935 1.00 88.19 80 SER A N 1
ATOM 620 C CA . SER A 1 80 ? 7.916 0.733 6.956 1.00 88.19 80 SER A CA 1
ATOM 621 C C . SER A 1 80 ? 6.574 1.455 7.109 1.00 88.19 80 SER A C 1
ATOM 623 O O . SER A 1 80 ? 6.132 1.683 8.234 1.00 88.19 80 SER A O 1
ATOM 625 N N . GLU A 1 81 ? 5.889 1.749 6.002 1.00 85.62 81 GLU A N 1
ATOM 626 C CA . GLU A 1 81 ? 4.586 2.417 6.042 1.00 85.62 81 GLU A CA 1
ATOM 627 C C . GLU A 1 81 ? 3.479 1.493 6.548 1.00 85.62 81 GLU A C 1
ATOM 629 O O . GLU A 1 81 ? 2.653 1.926 7.353 1.00 85.62 81 GLU A O 1
ATOM 634 N N . PHE A 1 82 ? 3.485 0.214 6.160 1.00 86.56 82 PHE A N 1
ATOM 635 C CA . PHE A 1 82 ? 2.532 -0.758 6.694 1.00 86.56 82 PHE A CA 1
ATOM 636 C C . PHE A 1 82 ? 2.633 -0.863 8.223 1.00 86.56 82 PHE A C 1
ATOM 638 O O . PHE A 1 82 ? 1.619 -0.798 8.920 1.00 86.56 82 PHE A O 1
ATOM 645 N N . LEU A 1 83 ? 3.855 -0.957 8.765 1.00 88.50 83 LEU A N 1
ATOM 646 C CA . LEU A 1 83 ? 4.070 -0.998 10.214 1.00 88.50 83 LEU A CA 1
ATOM 647 C C . LEU A 1 83 ? 3.561 0.263 10.916 1.00 88.50 83 LEU A C 1
ATOM 649 O O . LEU A 1 83 ? 2.958 0.170 11.987 1.00 88.50 83 LEU A O 1
ATOM 653 N N . ASP A 1 84 ? 3.791 1.436 10.336 1.00 88.25 84 ASP A N 1
ATOM 654 C CA . ASP A 1 84 ? 3.335 2.696 10.916 1.00 88.25 84 ASP A CA 1
ATOM 655 C C . ASP A 1 84 ? 1.808 2.834 10.890 1.00 88.25 84 ASP A C 1
ATOM 657 O O . ASP A 1 84 ? 1.221 3.309 11.869 1.00 88.25 84 ASP A O 1
ATOM 661 N N . LEU A 1 85 ? 1.147 2.379 9.822 1.00 87.19 85 LEU A N 1
ATOM 662 C CA . LEU A 1 85 ? -0.315 2.321 9.750 1.00 87.19 85 LEU A CA 1
ATOM 663 C C . LEU A 1 85 ? -0.889 1.337 10.768 1.00 87.19 85 LEU A C 1
ATOM 665 O O . LEU A 1 85 ? -1.781 1.710 11.531 1.00 87.19 85 LEU A O 1
ATOM 669 N N . ALA A 1 86 ? -0.340 0.123 10.844 1.00 86.38 86 ALA A N 1
ATOM 670 C CA . ALA A 1 86 ? -0.777 -0.891 11.797 1.00 86.38 86 ALA A CA 1
ATOM 671 C C . ALA A 1 86 ? -0.630 -0.392 13.245 1.00 86.38 86 ALA A C 1
ATOM 673 O O . ALA A 1 86 ? -1.576 -0.458 14.030 1.00 86.38 86 ALA A O 1
ATOM 674 N N . ARG A 1 87 ? 0.514 0.213 13.594 1.00 89.69 87 ARG A N 1
ATOM 675 C CA . ARG A 1 87 ? 0.733 0.806 14.926 1.00 89.69 87 ARG A CA 1
ATOM 676 C C . ARG A 1 87 ? -0.271 1.893 15.271 1.00 89.69 87 ARG A C 1
ATOM 678 O O . ARG A 1 87 ? -0.629 2.018 16.433 1.00 89.69 87 ARG A O 1
ATOM 685 N N . ARG A 1 88 ? -0.676 2.716 14.301 1.00 86.19 88 ARG A N 1
ATOM 686 C CA . ARG A 1 88 ? -1.669 3.779 14.517 1.00 86.19 88 ARG A CA 1
ATOM 687 C C . ARG A 1 88 ? -3.080 3.225 14.655 1.00 86.19 88 ARG A C 1
ATOM 689 O O . ARG A 1 88 ? -3.857 3.778 15.420 1.00 86.19 88 ARG A O 1
ATOM 696 N N . ARG A 1 89 ? -3.404 2.161 13.920 1.00 85.50 89 ARG A N 1
ATOM 697 C CA . ARG A 1 89 ? -4.739 1.558 13.907 1.00 85.50 89 ARG A CA 1
ATOM 698 C C . ARG A 1 89 ? -5.042 0.707 15.143 1.00 85.50 89 ARG A C 1
ATOM 700 O O . ARG A 1 89 ? -6.199 0.646 15.557 1.00 85.50 89 ARG A O 1
ATOM 707 N N . PHE A 1 90 ? -4.030 0.037 15.691 1.00 83.62 90 PHE A N 1
ATOM 708 C CA . PHE A 1 90 ? -4.162 -0.899 16.816 1.00 83.62 90 PHE A CA 1
ATOM 709 C C . PHE A 1 90 ? -3.622 -0.347 18.145 1.00 83.62 90 PHE A C 1
ATOM 711 O O . PHE A 1 90 ? -3.377 -1.121 19.070 1.00 83.62 90 PHE A O 1
ATOM 718 N N . ARG A 1 91 ? -3.395 0.968 18.231 1.00 68.25 91 ARG A N 1
ATOM 719 C CA . ARG A 1 91 ? -2.999 1.643 19.472 1.00 68.25 91 ARG A CA 1
ATOM 720 C C . ARG A 1 91 ? -4.186 2.018 20.340 1.00 68.25 91 ARG A C 1
ATOM 722 O O . ARG A 1 91 ? -5.248 2.338 19.767 1.00 68.25 91 ARG A O 1
#

Sequence (91 aa):
MTAATTTMTAPRPTLEELVDRIIDAIFGLDETVQPLTSPARVIHEVRRLRQSGDLDRALAVFADLDLSEATEGERRWAHSEFLDLARRRFR

Radius of gyration: 19.47 Å; chains: 1; bounding box: 38×24×68 Å

Foldseek 3Di:
DDDDDPPPPDDDDDPVRVVVVVVCLVVVVDVPNDPCCPLVVLVVVLVVCVVVVVLVVSLVSLVPDDCVVPDPVSVVVSVVSNVVSVVVVVD